Protein AF-A0A7C3Y5A2-F1 (afdb_monomer)

Radius of gyration: 21.82 Å; Cα contacts (8 Å, |Δi|>4): 91; chains: 1; bounding box: 48×46×65 Å

Secondary structure (DSSP, 8-state):
-PPPP-SSSSSTTHHHHTTTTS----------GGGTT--HHHHHHHHHHHHHHHHHHHHHHHHHHHHHHHHHHS-HHHHHSHHHHHHHHHHHHHHHHHHHHHHHHHHHHHHTS-HHHHHHS-TT--TT----TTTTTT------------PPPPP-

Foldseek 3Di:
DDDDDDPDPPVVVVVVVVVVVADDDQPQPQPDPVVLPDDPVLVVVLVVLLVVLVVVLVVLLVLLVVLVVVLVPDDPVCCVDPNVVVSVVSNVVSLVVLQVSLVVSQVVSCVSHDPVSVVVRDPSHSNNSDSHNCSNVDPPPPPDDDDDDPDDDDDD

Mean predicted aligned error: 14.14 Å

pLDDT: mean 70.87, std 24.46, range [29.53, 97.5]

Sequence (156 aa):
MRPPWNWVRFWVGVGILLGWLGLGISQGGEVREGELDLSPQQTQALRELRQEFQREQQQIRQKILEARLQLRTLSREEYAGEKGEALRREIRTLMLQARERALFYRRQALQLLTPEQLEKIGPESSMGFHCGGLYFRGGWDRSGSGKTRMGPPSPR

Structure (mmCIF, N/CA/C/O backbone):
data_AF-A0A7C3Y5A2-F1
#
_entry.id   AF-A0A7C3Y5A2-F1
#
loop_
_atom_site.group_PDB
_atom_site.id
_atom_site.type_symbol
_atom_site.label_atom_id
_atom_site.label_alt_id
_atom_site.label_comp_id
_atom_site.label_asym_id
_atom_site.label_entity_id
_atom_site.label_seq_id
_atom_site.pdbx_PDB_ins_code
_atom_site.Cartn_x
_atom_site.Cartn_y
_atom_site.Cartn_z
_atom_site.occupancy
_atom_site.B_iso_or_equiv
_atom_site.auth_seq_id
_atom_site.auth_comp_id
_atom_site.auth_asym_id
_atom_site.auth_atom_id
_atom_site.pdbx_PDB_model_num
ATOM 1 N N . MET A 1 1 ? 25.957 -34.595 -38.162 1.00 40.44 1 MET A N 1
ATOM 2 C CA . MET A 1 1 ? 26.168 -33.275 -37.526 1.00 40.44 1 MET A CA 1
ATOM 3 C C . MET A 1 1 ? 24.972 -32.989 -36.631 1.00 40.44 1 MET A C 1
ATOM 5 O O . MET A 1 1 ? 23.853 -33.020 -37.119 1.00 40.44 1 MET A O 1
ATOM 9 N N . ARG A 1 2 ? 25.189 -32.881 -35.315 1.00 34.09 2 ARG A N 1
ATOM 10 C CA . ARG A 1 2 ? 24.136 -32.753 -34.292 1.00 34.09 2 ARG A CA 1
ATOM 11 C C . ARG A 1 2 ? 23.979 -31.274 -33.894 1.00 34.09 2 ARG A C 1
ATOM 13 O O . ARG A 1 2 ? 25.009 -30.622 -33.737 1.00 34.09 2 ARG A O 1
ATOM 20 N N . PRO A 1 3 ? 22.756 -30.747 -33.713 1.00 40.72 3 PRO A N 1
ATOM 21 C CA . PRO A 1 3 ? 22.547 -29.375 -33.252 1.00 40.72 3 PRO A CA 1
ATOM 22 C C . PRO A 1 3 ? 22.809 -29.245 -31.736 1.00 40.72 3 PRO A C 1
ATOM 24 O O . PRO A 1 3 ? 22.521 -30.188 -30.988 1.00 40.72 3 PRO A O 1
ATOM 27 N N . PRO A 1 4 ? 23.341 -28.104 -31.255 1.00 44.25 4 PRO A N 1
ATOM 28 C CA . PRO A 1 4 ? 23.603 -27.896 -29.840 1.00 44.25 4 PRO A CA 1
ATOM 29 C C . PRO A 1 4 ? 22.328 -27.481 -29.097 1.00 44.25 4 PRO A C 1
ATOM 31 O O . PRO A 1 4 ? 21.631 -26.529 -29.441 1.00 44.25 4 PRO A O 1
ATOM 34 N N . TRP A 1 5 ? 22.051 -28.231 -28.039 1.00 44.62 5 TRP A N 1
ATOM 35 C CA . TRP A 1 5 ? 21.059 -27.956 -27.012 1.00 44.62 5 TRP A CA 1
ATOM 36 C C . TRP A 1 5 ? 21.481 -26.761 -26.144 1.00 44.62 5 TRP A C 1
ATOM 38 O O . TRP A 1 5 ? 22.622 -26.738 -25.694 1.00 44.62 5 TRP A O 1
ATOM 48 N N . ASN A 1 6 ? 20.561 -25.827 -25.852 1.00 34.56 6 ASN A N 1
ATOM 49 C CA . ASN A 1 6 ? 20.395 -25.175 -24.533 1.00 34.56 6 ASN A CA 1
ATOM 50 C C . ASN A 1 6 ? 19.261 -24.126 -24.539 1.00 34.56 6 ASN A C 1
ATOM 52 O O . ASN A 1 6 ? 19.490 -22.929 -24.410 1.00 34.56 6 ASN A O 1
ATOM 56 N N . TRP A 1 7 ? 18.009 -24.582 -24.629 1.00 38.06 7 TRP A N 1
ATOM 57 C CA . TRP A 1 7 ? 16.818 -23.730 -24.454 1.00 38.06 7 TRP A CA 1
ATOM 58 C C . TRP A 1 7 ? 16.217 -23.777 -23.034 1.00 38.06 7 TRP A C 1
ATOM 60 O O . TRP A 1 7 ? 15.253 -23.078 -22.746 1.00 38.06 7 TRP A O 1
ATOM 70 N N . VAL A 1 8 ? 16.804 -24.544 -22.106 1.00 39.66 8 VAL A N 1
ATOM 71 C CA . VAL A 1 8 ? 16.208 -24.802 -20.775 1.00 39.66 8 VAL A CA 1
ATOM 72 C C . VAL A 1 8 ? 16.877 -24.020 -19.629 1.00 39.66 8 VAL A C 1
ATOM 74 O O . VAL A 1 8 ? 16.340 -23.959 -18.529 1.00 39.66 8 VAL A O 1
ATOM 77 N N . ARG A 1 9 ? 18.003 -23.325 -19.854 1.00 41.34 9 ARG A N 1
ATOM 78 C CA . ARG A 1 9 ? 18.702 -22.583 -18.776 1.00 41.34 9 ARG A CA 1
ATOM 79 C C . ARG A 1 9 ? 18.476 -21.069 -18.757 1.00 41.34 9 ARG A C 1
ATOM 81 O O . ARG A 1 9 ? 18.887 -20.429 -17.797 1.00 41.34 9 ARG A O 1
ATOM 88 N N . PHE A 1 10 ? 17.772 -20.491 -19.734 1.00 33.94 10 PHE A N 1
ATOM 89 C CA . PHE A 1 10 ? 17.520 -19.039 -19.750 1.00 33.94 10 PHE A CA 1
ATOM 90 C C . PHE A 1 10 ? 16.267 -18.612 -18.956 1.00 33.94 10 PHE A C 1
ATOM 92 O O . PHE A 1 10 ? 16.136 -17.450 -18.584 1.00 33.94 10 PHE A O 1
ATOM 99 N N . TR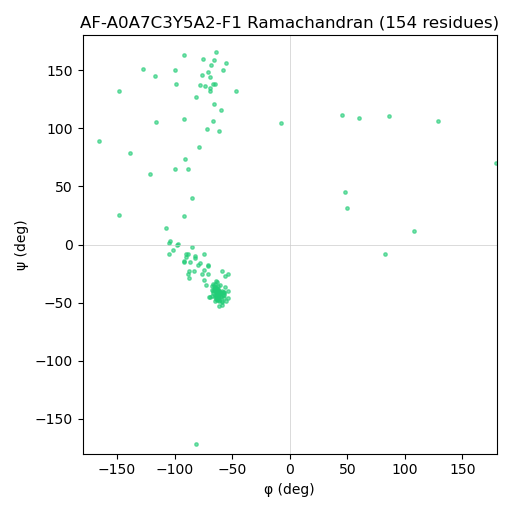P A 1 11 ? 15.380 -19.552 -18.602 1.00 37.66 11 TRP A N 1
ATOM 100 C CA . TRP A 1 11 ? 14.181 -19.273 -17.791 1.00 37.66 11 TRP A CA 1
ATOM 101 C C . TRP A 1 11 ? 14.382 -19.399 -16.273 1.00 37.66 11 TRP A C 1
ATOM 103 O O . TRP A 1 11 ? 13.549 -18.926 -15.503 1.00 37.66 11 TRP A O 1
ATOM 113 N N . VAL A 1 12 ? 15.509 -19.951 -15.816 1.00 34.38 12 VAL A N 1
ATOM 114 C CA . VAL A 1 12 ? 15.798 -20.091 -14.375 1.00 34.38 12 VAL A CA 1
ATOM 115 C C . VAL A 1 12 ? 16.297 -18.769 -13.756 1.00 34.38 12 VAL A C 1
ATOM 117 O O . VAL A 1 12 ? 16.177 -18.571 -12.552 1.00 34.38 12 VAL A O 1
ATOM 120 N N . GLY A 1 13 ? 16.754 -17.805 -14.567 1.00 30.03 13 GLY A N 1
ATOM 121 C CA . GLY A 1 13 ? 17.161 -16.468 -14.099 1.00 30.03 13 GLY A CA 1
ATOM 122 C C . GLY A 1 13 ? 16.032 -15.429 -14.013 1.00 30.03 13 GLY A C 1
ATOM 123 O O . GLY A 1 13 ? 16.127 -14.479 -13.241 1.00 30.03 13 GLY A O 1
ATOM 124 N N . VAL A 1 14 ? 14.935 -15.609 -14.759 1.00 35.34 14 VAL A N 1
ATOM 125 C CA . VAL A 1 14 ? 13.800 -14.658 -14.789 1.00 35.34 14 VAL A CA 1
ATOM 126 C C . VAL A 1 14 ? 12.764 -14.971 -13.699 1.00 35.34 14 VAL A C 1
ATOM 128 O O . VAL A 1 14 ? 12.091 -14.070 -13.202 1.00 35.34 14 VAL A O 1
ATOM 131 N N . GLY A 1 15 ? 12.688 -16.226 -13.244 1.00 29.53 15 GLY A N 1
ATOM 132 C CA . GLY A 1 15 ? 11.814 -16.626 -12.135 1.00 29.53 15 GLY A CA 1
ATOM 133 C C . GLY A 1 15 ? 12.258 -16.114 -10.757 1.00 29.53 15 GLY A C 1
ATOM 134 O O . GLY A 1 15 ? 11.420 -15.910 -9.883 1.00 29.53 15 GLY A O 1
ATOM 135 N N . ILE A 1 16 ? 13.554 -15.845 -10.559 1.00 36.41 16 ILE A N 1
ATOM 136 C CA . ILE A 1 16 ? 14.110 -15.460 -9.247 1.00 36.41 16 ILE A CA 1
ATOM 137 C C . ILE A 1 16 ? 14.032 -13.940 -9.011 1.00 36.41 16 ILE A C 1
ATOM 139 O O . ILE A 1 16 ? 13.799 -13.506 -7.885 1.00 36.41 16 ILE A O 1
ATOM 143 N N . LEU A 1 17 ? 14.067 -13.116 -10.065 1.00 30.84 17 LEU A N 1
ATOM 144 C CA . LEU A 1 17 ? 13.848 -11.663 -9.952 1.00 30.84 17 LEU A CA 1
ATOM 145 C C . LEU A 1 17 ? 12.362 -11.278 -9.801 1.00 30.84 17 LEU A C 1
ATOM 147 O O . LEU A 1 17 ? 12.048 -10.181 -9.345 1.00 30.84 17 LEU A O 1
ATOM 151 N N . LEU A 1 18 ? 11.444 -12.201 -10.107 1.00 37.44 18 LEU A N 1
ATOM 152 C CA . LEU A 1 18 ? 10.007 -12.072 -9.827 1.00 37.44 18 LEU A CA 1
ATOM 153 C C . LEU A 1 18 ? 9.596 -12.660 -8.463 1.00 37.44 18 LEU A C 1
ATOM 155 O O . LEU A 1 18 ? 8.511 -12.348 -7.974 1.00 37.44 18 LEU A O 1
ATOM 159 N N . GLY A 1 19 ? 10.458 -13.459 -7.824 1.00 30.42 19 GLY A N 1
ATOM 160 C CA . GLY A 1 19 ? 10.251 -13.986 -6.469 1.00 30.42 19 GLY A CA 1
ATOM 161 C C . GLY A 1 19 ? 10.652 -13.016 -5.349 1.00 30.42 19 GLY A C 1
ATOM 162 O O . GLY A 1 19 ? 10.114 -13.088 -4.247 1.00 30.42 19 GLY A O 1
ATOM 163 N N .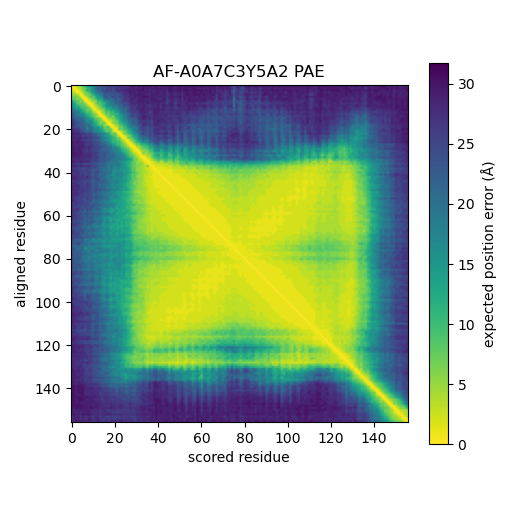 TRP A 1 20 ? 11.538 -12.056 -5.632 1.00 36.12 20 TRP A N 1
ATOM 164 C CA . TRP A 1 20 ? 12.094 -11.127 -4.633 1.00 36.12 20 TRP A CA 1
ATOM 165 C C . TRP A 1 20 ? 11.243 -9.876 -4.336 1.00 36.12 20 TRP A C 1
ATOM 167 O O . TRP A 1 20 ? 11.574 -9.094 -3.452 1.00 36.12 20 TRP A O 1
ATOM 177 N N . LEU A 1 21 ? 10.105 -9.700 -5.015 1.00 38.75 21 LEU A N 1
ATOM 178 C CA . LEU A 1 21 ? 9.106 -8.656 -4.717 1.00 38.75 21 LEU A CA 1
ATOM 179 C C . LEU A 1 21 ? 7.826 -9.229 -4.066 1.00 38.75 21 LEU A C 1
ATOM 181 O O . LEU A 1 21 ? 6.801 -8.549 -4.025 1.00 38.75 21 LEU A O 1
ATOM 185 N N . GLY A 1 22 ? 7.865 -10.480 -3.579 1.00 37.03 22 GLY A N 1
ATOM 186 C CA . GLY A 1 22 ? 6.666 -11.250 -3.217 1.00 37.03 22 GLY A CA 1
ATOM 187 C C . GLY A 1 22 ? 6.793 -12.256 -2.065 1.00 37.03 22 GLY A C 1
ATOM 188 O O . GLY A 1 22 ? 5.999 -13.191 -2.019 1.00 37.03 22 GLY A O 1
ATOM 189 N N . LEU A 1 23 ? 7.730 -12.075 -1.132 1.00 34.81 23 LEU A N 1
ATOM 190 C CA . LEU A 1 23 ? 7.831 -12.844 0.122 1.00 34.81 23 LEU A CA 1
ATOM 191 C C . LEU A 1 23 ? 7.625 -11.851 1.275 1.00 34.81 23 LEU A C 1
ATOM 193 O O . LEU A 1 23 ? 8.383 -10.899 1.402 1.00 34.81 23 LEU A O 1
ATOM 197 N N . GLY A 1 24 ? 6.468 -11.852 1.941 1.00 31.64 24 GLY A N 1
ATOM 198 C CA . GLY A 1 24 ? 6.213 -12.700 3.113 1.00 31.64 24 GLY A CA 1
ATOM 199 C C . GLY A 1 24 ? 6.723 -11.925 4.334 1.00 31.64 24 GLY A C 1
ATOM 200 O O . GLY A 1 24 ? 7.908 -11.670 4.431 1.00 31.64 24 GLY A O 1
ATOM 201 N N . ILE A 1 25 ? 5.907 -11.416 5.250 1.00 31.41 25 ILE A N 1
ATOM 202 C CA . ILE A 1 25 ? 4.855 -12.093 6.004 1.00 31.41 25 ILE A CA 1
ATOM 203 C C . ILE A 1 25 ? 3.747 -11.067 6.284 1.00 31.41 25 ILE A C 1
ATOM 205 O O . ILE A 1 25 ? 4.000 -9.966 6.759 1.00 31.41 25 ILE A O 1
ATOM 209 N N . SER A 1 26 ? 2.500 -11.431 6.021 1.00 37.06 26 SER A N 1
ATOM 210 C CA . SER A 1 26 ? 1.407 -10.961 6.867 1.00 37.06 26 SER A CA 1
ATOM 211 C C . SER A 1 26 ? 0.494 -12.159 7.057 1.00 37.06 26 SER A C 1
ATOM 213 O O . SER A 1 26 ? -0.503 -12.325 6.365 1.00 37.06 26 SER A O 1
ATOM 215 N N . GLN A 1 27 ? 0.918 -13.049 7.955 1.00 33.62 27 GLN A N 1
ATOM 216 C CA . GLN A 1 27 ? -0.008 -13.877 8.723 1.00 33.62 27 GLN A CA 1
ATOM 217 C C . GLN A 1 27 ? -0.478 -13.087 9.956 1.00 33.62 27 GLN A C 1
ATOM 219 O O . GLN A 1 27 ? -0.602 -13.625 11.047 1.00 33.62 27 GLN A O 1
ATOM 224 N N . GLY A 1 28 ? -0.737 -11.786 9.790 1.00 36.88 28 GLY A N 1
ATOM 225 C CA . GLY A 1 28 ? -1.503 -11.055 10.783 1.00 36.88 28 GLY A CA 1
ATOM 226 C C . GLY A 1 28 ? -2.934 -11.536 10.644 1.00 36.88 28 GLY A C 1
ATOM 227 O O . GLY A 1 28 ? -3.614 -11.130 9.702 1.00 36.88 28 GLY A O 1
ATOM 228 N N . GLY A 1 29 ? -3.353 -12.455 11.515 1.00 40.75 29 GLY A N 1
ATOM 229 C CA . GLY A 1 29 ? -4.742 -12.888 11.586 1.00 40.75 29 GLY A CA 1
ATOM 230 C C . GLY A 1 29 ? -5.655 -11.664 11.579 1.00 40.75 29 GLY A C 1
ATOM 231 O O . GLY A 1 29 ? -5.401 -10.671 12.264 1.00 40.75 29 GLY A O 1
ATOM 232 N N . GLU A 1 30 ? -6.684 -11.701 10.741 1.00 49.50 30 GLU A N 1
ATOM 233 C CA . GLU A 1 30 ? -7.733 -10.696 10.785 1.00 49.50 30 GLU A CA 1
ATOM 234 C C . GLU A 1 30 ? -8.457 -10.888 12.117 1.00 49.50 30 GLU A C 1
ATOM 236 O O . GLU A 1 30 ? -9.164 -11.879 12.289 1.00 49.50 30 GLU A O 1
ATOM 241 N N . VAL A 1 31 ? -8.231 -9.985 13.077 1.00 52.72 31 VAL A N 1
ATOM 242 C CA . VAL A 1 31 ? -9.018 -9.981 14.313 1.00 52.72 31 VAL A CA 1
ATOM 243 C C . VAL A 1 31 ? -10.466 -9.786 13.897 1.00 52.72 31 VAL A C 1
ATOM 245 O O . VAL A 1 31 ? -10.816 -8.777 13.274 1.00 52.72 31 VAL A O 1
ATOM 248 N N . ARG A 1 32 ? -11.291 -10.799 14.161 1.00 58.69 32 ARG A N 1
ATOM 249 C CA . ARG A 1 32 ? -12.707 -10.752 13.822 1.00 58.69 32 ARG A CA 1
ATOM 250 C C . ARG A 1 32 ? -13.357 -9.730 14.739 1.00 58.69 32 ARG A C 1
ATOM 252 O O . ARG A 1 32 ? -13.157 -9.767 15.944 1.00 58.69 32 ARG A O 1
ATOM 259 N N . GLU A 1 33 ? -14.161 -8.831 14.177 1.00 57.25 33 GLU A N 1
ATOM 260 C CA . GLU A 1 33 ? -14.823 -7.757 14.938 1.00 57.25 33 GLU A CA 1
ATOM 261 C C . GLU A 1 33 ? -15.627 -8.267 16.145 1.00 57.25 33 GLU A C 1
ATOM 263 O O . GLU A 1 33 ? -15.780 -7.545 17.124 1.00 57.25 33 GLU A O 1
ATOM 268 N N . GLY A 1 34 ? -16.089 -9.523 16.103 1.00 60.38 34 GLY A N 1
ATOM 269 C CA . GLY A 1 34 ? -16.797 -10.178 17.204 1.00 60.38 34 GLY A CA 1
ATOM 270 C C . GLY A 1 34 ? -15.931 -10.612 18.395 1.00 60.38 34 GLY A C 1
ATOM 271 O O . GLY A 1 34 ? -16.494 -11.034 19.393 1.00 60.38 34 GLY A O 1
ATOM 272 N N . GLU A 1 35 ? -14.600 -10.531 18.321 1.00 70.12 35 GLU A N 1
ATOM 273 C CA . GLU A 1 35 ? -13.691 -10.942 19.411 1.00 70.12 35 GLU A CA 1
ATOM 274 C C . GLU A 1 35 ? -13.332 -9.784 20.366 1.00 70.12 35 GLU A C 1
ATOM 276 O O . GLU A 1 35 ? -12.829 -10.011 21.468 1.00 70.12 35 GLU A O 1
ATOM 281 N N . LEU A 1 36 ? -13.594 -8.535 19.962 1.00 79.00 36 LEU A N 1
ATOM 282 C CA . LEU A 1 36 ? -13.156 -7.328 20.676 1.00 79.00 36 LEU A CA 1
ATOM 283 C C . LEU A 1 36 ? -14.262 -6.627 21.477 1.00 79.00 36 LEU A C 1
ATOM 285 O O . LEU A 1 36 ? -13.992 -5.580 22.059 1.00 79.00 36 LEU A O 1
ATOM 289 N N . ASP A 1 37 ? -15.481 -7.174 21.524 1.00 86.06 37 ASP A N 1
ATOM 290 C CA . ASP A 1 37 ? -16.627 -6.561 22.220 1.00 86.06 37 ASP A CA 1
ATOM 291 C C . ASP A 1 37 ? -16.792 -5.067 21.860 1.00 86.06 37 ASP A C 1
ATOM 293 O O . ASP A 1 37 ? -16.918 -4.198 22.722 1.00 86.06 37 ASP A O 1
ATOM 297 N N . LEU A 1 38 ? -16.699 -4.747 20.563 1.00 86.50 38 LEU A N 1
ATOM 298 C CA . LEU A 1 38 ? -16.720 -3.367 20.080 1.00 86.50 38 LEU A CA 1
ATOM 299 C C . LEU A 1 38 ? -18.073 -2.708 20.352 1.00 86.50 38 LEU A C 1
ATOM 301 O O . LEU A 1 38 ? -19.131 -3.282 20.080 1.00 86.50 38 LEU A O 1
ATOM 305 N N . SER A 1 39 ? -18.050 -1.450 20.792 1.00 90.06 39 SER A N 1
ATOM 306 C CA . SER A 1 39 ? -19.275 -0.656 20.860 1.00 90.06 39 SER A CA 1
ATOM 307 C C . SER A 1 39 ? -19.831 -0.386 19.449 1.00 90.06 39 SER A C 1
ATOM 309 O O . SER A 1 39 ? -19.082 -0.404 18.460 1.00 90.06 39 SER A O 1
ATOM 311 N N . PRO A 1 40 ? -21.133 -0.072 19.309 1.00 90.88 40 PRO A N 1
ATOM 312 C CA . PRO A 1 40 ? -21.706 0.308 18.017 1.00 90.88 40 PRO A CA 1
ATOM 313 C C . PRO A 1 40 ? -20.985 1.503 17.375 1.00 90.88 40 PRO A C 1
ATOM 315 O O . PRO A 1 40 ? -20.780 1.530 16.163 1.00 90.88 40 PRO A O 1
ATOM 318 N N . GLN A 1 41 ? -20.542 2.461 18.196 1.00 91.00 41 GLN A N 1
ATOM 319 C CA . GLN A 1 41 ? -19.802 3.641 17.743 1.00 91.00 41 GLN A CA 1
ATOM 320 C C . GLN A 1 41 ? -18.396 3.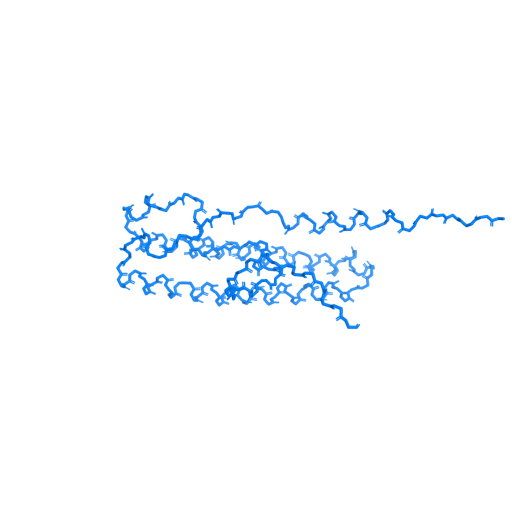272 17.244 1.00 91.00 41 GLN A C 1
ATOM 322 O O . GLN A 1 41 ? -18.007 3.698 16.158 1.00 91.00 41 GLN A O 1
ATOM 327 N N . GLN A 1 42 ? -17.662 2.426 17.979 1.00 88.88 42 GLN A N 1
ATOM 328 C CA . GLN A 1 42 ? -16.343 1.929 17.560 1.00 88.88 42 GLN A CA 1
ATOM 329 C C . GLN A 1 42 ? -16.433 1.133 16.254 1.00 88.88 42 GLN A C 1
ATOM 331 O O . GLN A 1 42 ? -15.610 1.301 15.356 1.00 88.88 42 GLN A O 1
ATOM 336 N N . THR A 1 43 ? -17.465 0.296 16.131 1.00 89.31 43 THR A N 1
ATOM 337 C CA . THR A 1 43 ? -17.717 -0.527 14.941 1.00 89.31 43 THR A CA 1
ATOM 338 C C . THR A 1 43 ? -17.949 0.344 13.710 1.00 89.31 43 THR A C 1
ATOM 340 O O . THR A 1 43 ? -17.358 0.105 12.656 1.00 89.31 43 THR A O 1
ATOM 343 N N . GLN A 1 44 ? -18.780 1.381 13.841 1.00 91.00 44 GLN A N 1
ATOM 344 C CA . GLN A 1 44 ? -19.048 2.312 12.751 1.00 91.00 44 GLN A CA 1
ATOM 345 C C . GLN A 1 44 ? -17.781 3.079 12.340 1.00 91.00 44 GLN A C 1
ATOM 347 O O . GLN A 1 44 ? -17.452 3.109 11.154 1.00 91.00 44 GLN A O 1
ATOM 352 N N . ALA A 1 45 ? -17.020 3.603 13.303 1.00 92.06 45 ALA A N 1
ATOM 353 C CA . ALA A 1 45 ? -15.777 4.326 13.029 1.00 92.06 45 ALA A CA 1
ATOM 354 C C . ALA A 1 45 ? -14.714 3.437 12.351 1.00 92.06 45 ALA A C 1
ATOM 356 O O . ALA A 1 45 ? -14.073 3.842 11.379 1.00 92.06 45 ALA A O 1
ATOM 357 N N . LEU A 1 46 ? -14.562 2.184 12.795 1.00 89.81 46 LEU A N 1
ATOM 358 C CA . LEU A 1 46 ? -13.662 1.219 12.154 1.00 89.81 46 LEU A CA 1
ATOM 359 C C . LEU A 1 46 ? -14.106 0.870 10.732 1.00 89.81 46 LEU A C 1
ATOM 361 O O . LEU A 1 46 ? -13.267 0.735 9.837 1.00 89.81 46 LEU A O 1
ATOM 365 N N . ARG A 1 47 ? -15.415 0.735 10.498 1.00 89.44 47 ARG A N 1
ATOM 366 C CA . ARG A 1 47 ? -15.964 0.485 9.161 1.00 89.44 47 ARG A CA 1
ATOM 367 C C . ARG A 1 47 ? -15.653 1.639 8.212 1.00 89.44 47 ARG A C 1
ATOM 369 O O . ARG A 1 47 ? -15.221 1.383 7.089 1.00 89.44 47 ARG A O 1
ATOM 376 N N . GLU A 1 48 ? -15.841 2.876 8.654 1.00 92.38 48 GLU A N 1
ATOM 377 C CA . GLU A 1 48 ? -15.537 4.076 7.867 1.00 92.38 48 GLU A CA 1
ATOM 378 C C . GLU A 1 48 ? -14.044 4.162 7.529 1.00 92.38 48 GLU A C 1
ATOM 380 O O . GLU A 1 48 ? -13.697 4.287 6.351 1.00 92.38 48 GLU A O 1
ATOM 385 N N . LEU A 1 49 ? -13.160 3.948 8.514 1.00 92.12 49 LEU A N 1
ATOM 386 C CA . LEU A 1 49 ? -11.709 3.888 8.288 1.00 92.12 49 LEU A CA 1
ATOM 387 C C . LEU A 1 49 ? -11.324 2.813 7.267 1.00 92.12 49 LEU A C 1
ATOM 389 O O . LEU A 1 49 ? -10.476 3.045 6.405 1.00 92.12 49 LEU A O 1
ATOM 393 N N . ARG A 1 50 ? -11.941 1.626 7.328 1.00 88.31 50 ARG A N 1
ATOM 394 C CA . ARG A 1 50 ? -11.668 0.561 6.350 1.00 88.31 50 ARG A CA 1
ATOM 395 C C . ARG A 1 50 ? -12.148 0.920 4.951 1.00 88.31 50 ARG A C 1
ATOM 397 O O . ARG A 1 50 ? -11.444 0.612 3.993 1.00 88.31 50 ARG A O 1
ATOM 404 N N . GLN A 1 51 ? -13.313 1.548 4.813 1.00 89.06 51 GLN A N 1
ATOM 405 C CA . GLN A 1 51 ? -13.806 1.990 3.507 1.00 89.06 51 GLN A CA 1
ATOM 406 C C . GLN A 1 51 ? -12.881 3.042 2.894 1.00 89.06 51 GLN A C 1
ATOM 408 O O . GLN A 1 51 ? -12.586 2.989 1.701 1.00 89.06 51 GLN A O 1
ATOM 413 N N . GLU A 1 52 ? -12.393 3.977 3.703 1.00 93.25 52 GLU A N 1
ATOM 414 C CA . GLU A 1 52 ? -11.451 4.994 3.253 1.00 93.25 52 GLU A CA 1
ATOM 415 C C . GLU A 1 52 ? -10.114 4.382 2.829 1.00 93.25 52 GLU A C 1
ATOM 417 O O . GLU A 1 52 ? -9.668 4.600 1.700 1.00 93.25 52 GLU A O 1
ATOM 422 N N . PHE A 1 53 ? -9.551 3.509 3.667 1.00 91.06 53 PHE A N 1
ATOM 423 C CA . PHE A 1 53 ? -8.358 2.737 3.335 1.00 91.06 53 PHE A CA 1
ATOM 424 C C . PHE A 1 53 ? -8.523 1.960 2.022 1.00 91.06 53 PHE A C 1
ATOM 426 O O . PHE A 1 53 ? -7.639 1.997 1.169 1.00 91.06 53 PHE A O 1
ATOM 433 N N . GLN A 1 54 ? -9.655 1.279 1.824 1.00 87.19 54 GLN A N 1
ATOM 434 C CA . GLN A 1 54 ? -9.929 0.529 0.596 1.00 87.19 54 GLN A CA 1
ATOM 435 C C . GLN A 1 54 ? -9.950 1.431 -0.642 1.00 87.19 54 GLN A C 1
ATOM 437 O O . GLN A 1 54 ? -9.365 1.058 -1.661 1.00 87.19 54 GLN A O 1
ATOM 442 N N . ARG A 1 55 ? -10.561 2.621 -0.556 1.00 90.75 55 ARG A N 1
ATOM 443 C CA . ARG A 1 55 ? -10.559 3.602 -1.653 1.00 90.75 55 ARG A CA 1
ATOM 444 C C . ARG A 1 55 ? -9.139 4.051 -2.000 1.00 90.75 55 ARG A C 1
ATOM 446 O O . ARG A 1 55 ? -8.768 4.009 -3.173 1.00 90.75 55 ARG A O 1
ATOM 453 N N . GLU A 1 56 ? -8.330 4.420 -1.005 1.00 91.19 56 GLU A N 1
ATOM 454 C CA . GLU A 1 56 ? -6.938 4.834 -1.238 1.00 91.19 56 GLU A CA 1
ATOM 455 C C . GLU A 1 56 ? -6.093 3.694 -1.829 1.00 91.19 56 GLU A C 1
ATOM 457 O O . GLU A 1 56 ? -5.367 3.879 -2.809 1.00 91.19 56 GLU A O 1
ATOM 462 N N . GLN A 1 57 ? -6.222 2.481 -1.285 1.00 87.88 57 GLN A N 1
ATOM 463 C CA . GLN A 1 57 ? -5.498 1.309 -1.784 1.00 87.88 57 GLN A CA 1
ATOM 464 C C . GLN A 1 57 ? -5.896 0.946 -3.213 1.00 87.88 57 GLN A C 1
ATOM 466 O O . GLN A 1 57 ? -5.043 0.535 -4.002 1.00 87.88 57 GLN A O 1
ATOM 471 N N . GLN A 1 58 ? -7.170 1.108 -3.576 1.00 88.56 58 GLN A N 1
ATOM 472 C CA . GLN A 1 58 ? -7.637 0.848 -4.933 1.00 88.56 58 GLN A CA 1
ATOM 473 C C . GLN A 1 58 ? -6.983 1.795 -5.944 1.00 88.56 58 GLN A C 1
ATOM 475 O O . GLN A 1 58 ? -6.534 1.331 -6.994 1.00 88.56 58 GLN A O 1
ATOM 480 N N . GLN A 1 59 ? -6.847 3.080 -5.610 1.00 91.94 59 GLN A N 1
ATOM 481 C CA . GLN A 1 59 ? -6.158 4.054 -6.463 1.00 91.94 59 GLN A CA 1
ATOM 482 C C . GLN A 1 59 ? -4.674 3.708 -6.638 1.00 91.94 59 GLN A C 1
ATOM 484 O O . GLN A 1 59 ? -4.158 3.711 -7.756 1.00 91.94 59 GLN A O 1
ATOM 489 N N . ILE A 1 60 ? -3.977 3.352 -5.554 1.00 90.81 60 ILE A N 1
ATOM 490 C CA . ILE A 1 60 ? -2.564 2.949 -5.635 1.00 90.81 60 ILE A CA 1
ATOM 491 C C . ILE A 1 60 ? -2.416 1.664 -6.464 1.00 90.81 60 ILE A C 1
ATOM 493 O O . ILE A 1 60 ? -1.520 1.554 -7.303 1.00 90.81 60 ILE A O 1
ATOM 497 N N . ARG A 1 61 ? -3.325 0.698 -6.286 1.00 87.56 61 ARG A N 1
ATOM 498 C CA . ARG A 1 61 ? -3.341 -0.552 -7.055 1.00 87.56 61 ARG A CA 1
ATOM 499 C C . ARG A 1 61 ? -3.541 -0.305 -8.548 1.00 87.56 61 ARG A C 1
ATOM 501 O O . ARG A 1 61 ? -2.869 -0.965 -9.335 1.00 87.56 61 ARG A O 1
ATOM 508 N N . GLN A 1 62 ? -4.420 0.619 -8.937 1.00 90.19 62 GLN A N 1
ATOM 509 C CA . GLN A 1 62 ? -4.613 0.998 -10.342 1.00 90.19 62 GLN A CA 1
ATOM 510 C C . GLN A 1 62 ? -3.313 1.526 -10.955 1.00 90.19 62 GLN A C 1
ATOM 512 O O . GLN A 1 62 ? -2.859 0.974 -11.953 1.00 90.19 62 GLN A O 1
ATOM 517 N N . LYS A 1 63 ? -2.633 2.464 -10.286 1.00 92.56 63 LYS A N 1
ATOM 518 C CA . LYS A 1 63 ? -1.340 3.002 -10.751 1.00 92.56 63 LYS A CA 1
ATOM 519 C C . LYS A 1 63 ? -0.264 1.922 -10.887 1.00 92.56 63 LYS A C 1
ATOM 521 O O . LYS A 1 63 ? 0.460 1.867 -11.876 1.00 92.56 63 LYS A O 1
ATOM 526 N N . ILE A 1 64 ? -0.187 0.996 -9.924 1.00 90.19 64 ILE A N 1
ATOM 527 C CA . ILE A 1 64 ? 0.741 -0.144 -10.006 1.00 90.19 64 ILE A CA 1
ATOM 528 C C . ILE A 1 64 ? 0.411 -1.032 -11.213 1.00 90.19 64 ILE A C 1
ATOM 530 O O . ILE A 1 64 ? 1.324 -1.521 -11.881 1.00 90.19 64 ILE A O 1
ATOM 534 N N . LEU A 1 65 ? -0.873 -1.291 -11.478 1.00 89.75 65 LEU A N 1
ATOM 535 C CA . LEU A 1 65 ? -1.298 -2.093 -12.625 1.00 89.75 65 LEU A CA 1
ATOM 536 C C . LEU A 1 65 ? -0.954 -1.401 -13.945 1.00 89.75 65 LEU A C 1
ATOM 538 O O . LEU A 1 65 ? -0.409 -2.060 -14.826 1.00 89.75 65 LEU A O 1
ATOM 542 N N . GLU A 1 66 ? -1.194 -0.099 -14.055 1.00 93.19 66 GLU A N 1
ATOM 543 C CA . GLU A 1 66 ? -0.832 0.709 -15.222 1.00 93.19 66 GLU A CA 1
ATOM 544 C C . GLU A 1 66 ? 0.677 0.658 -15.492 1.00 93.19 66 GLU A C 1
ATOM 546 O O . GLU A 1 66 ? 1.088 0.258 -16.583 1.00 93.19 66 GLU A O 1
ATOM 551 N N . ALA A 1 67 ? 1.516 0.927 -14.487 1.00 92.94 67 ALA A N 1
ATOM 552 C CA . ALA A 1 67 ? 2.972 0.862 -14.634 1.00 92.94 67 ALA A CA 1
ATOM 553 C C . ALA A 1 67 ? 3.468 -0.555 -14.994 1.00 92.94 67 ALA A C 1
ATOM 555 O O . ALA A 1 67 ? 4.392 -0.729 -15.793 1.00 92.94 67 ALA A O 1
ATOM 556 N N . ARG A 1 68 ? 2.831 -1.605 -14.455 1.00 90.50 68 ARG A N 1
ATOM 557 C CA . ARG A 1 68 ? 3.132 -3.002 -14.823 1.00 90.50 68 ARG A CA 1
ATOM 558 C C . ARG A 1 68 ? 2.727 -3.330 -16.256 1.00 90.50 68 ARG A C 1
ATOM 560 O O . ARG A 1 68 ? 3.442 -4.088 -16.908 1.00 90.50 68 ARG A O 1
ATOM 567 N N . LEU A 1 69 ? 1.593 -2.818 -16.730 1.00 93.62 69 LEU A N 1
ATOM 568 C CA . LEU A 1 69 ? 1.165 -2.989 -18.118 1.00 93.62 69 LEU A CA 1
ATOM 569 C C . LEU A 1 69 ? 2.152 -2.304 -19.061 1.00 93.62 69 LEU A C 1
ATOM 571 O O . LEU A 1 69 ? 2.600 -2.940 -20.008 1.00 93.62 69 LEU A O 1
ATOM 575 N N . GLN A 1 70 ? 2.576 -1.080 -18.740 1.00 93.19 70 GLN A N 1
ATOM 576 C CA . GLN A 1 70 ? 3.599 -0.373 -19.509 1.00 93.19 70 GLN A CA 1
ATOM 577 C C . GLN A 1 70 ? 4.932 -1.132 -19.532 1.00 93.19 70 GLN A C 1
ATOM 579 O O . GLN A 1 70 ? 5.539 -1.260 -20.586 1.00 93.19 70 GLN A O 1
ATOM 584 N N . LEU A 1 71 ? 5.369 -1.721 -18.412 1.00 92.25 71 LEU A N 1
ATOM 585 C CA . LEU A 1 71 ? 6.574 -2.563 -18.401 1.00 92.25 71 LEU A CA 1
ATOM 586 C C . LEU A 1 71 ? 6.471 -3.782 -19.324 1.00 92.25 71 LEU A C 1
ATOM 588 O O . LEU A 1 71 ? 7.482 -4.202 -19.881 1.00 92.25 71 LEU A O 1
ATOM 592 N N . ARG A 1 72 ? 5.277 -4.371 -19.462 1.00 90.94 72 ARG A N 1
ATOM 593 C CA . ARG A 1 72 ? 5.046 -5.553 -20.309 1.00 90.94 72 ARG A CA 1
ATOM 594 C C . ARG A 1 72 ? 5.036 -5.229 -21.798 1.00 90.94 72 ARG A C 1
ATOM 596 O O . ARG A 1 72 ? 5.231 -6.144 -22.590 1.00 90.94 72 ARG A O 1
ATOM 603 N N . THR A 1 73 ? 4.787 -3.977 -22.171 1.00 94.81 73 THR A N 1
ATOM 604 C CA . THR A 1 73 ? 4.782 -3.543 -23.573 1.00 94.81 73 THR A CA 1
ATOM 605 C C . THR A 1 73 ? 6.151 -3.067 -24.058 1.00 94.81 73 THR A C 1
ATOM 607 O O . THR A 1 73 ? 6.309 -2.847 -25.254 1.00 94.81 73 THR A O 1
ATOM 610 N N . LEU A 1 74 ? 7.140 -2.928 -23.165 1.00 94.12 74 LEU A N 1
ATOM 611 C CA . LEU A 1 74 ? 8.496 -2.525 -23.536 1.00 94.12 74 LEU A CA 1
ATOM 612 C C . LEU A 1 74 ? 9.225 -3.610 -24.330 1.00 94.12 74 LEU A C 1
ATOM 614 O O . LEU A 1 74 ? 9.130 -4.803 -24.022 1.00 94.12 74 LEU A O 1
ATOM 618 N N . SER A 1 75 ? 10.046 -3.181 -25.288 1.00 96.69 75 SER A N 1
ATOM 619 C CA . SER A 1 75 ? 11.061 -4.048 -25.885 1.00 96.69 75 SER A CA 1
ATOM 620 C C . SER A 1 75 ? 12.105 -4.478 -24.843 1.00 96.69 75 SER A C 1
ATOM 622 O O . SER A 1 75 ? 12.220 -3.906 -23.756 1.00 96.69 75 SER A O 1
ATOM 624 N N . ARG A 1 76 ? 12.920 -5.489 -25.170 1.00 94.50 76 ARG A N 1
ATOM 625 C CA . ARG A 1 76 ? 13.984 -5.963 -24.269 1.0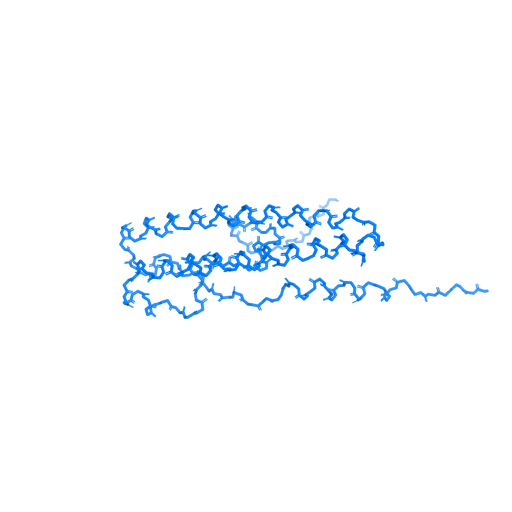0 94.50 76 ARG A CA 1
ATOM 626 C C . ARG A 1 76 ? 14.989 -4.859 -23.921 1.00 94.50 76 ARG A C 1
ATOM 628 O O . ARG A 1 76 ? 15.431 -4.778 -22.777 1.00 94.50 76 ARG A O 1
ATOM 635 N N . GLU A 1 77 ? 15.338 -4.032 -24.900 1.00 95.75 77 GLU A N 1
ATOM 636 C CA . GLU A 1 77 ? 16.273 -2.915 -24.746 1.00 95.75 77 GLU A CA 1
ATOM 637 C C . GLU A 1 77 ? 15.652 -1.799 -23.904 1.00 95.75 77 GLU A C 1
ATOM 639 O O . GLU A 1 77 ? 16.265 -1.348 -22.940 1.00 95.75 77 GLU A O 1
ATOM 644 N N . GLU A 1 78 ? 14.396 -1.429 -24.174 1.00 95.44 78 GLU A N 1
ATOM 645 C CA . GLU A 1 78 ? 13.668 -0.432 -23.377 1.00 95.44 78 GLU A CA 1
ATOM 646 C C . GLU A 1 78 ? 13.468 -0.880 -21.924 1.00 95.44 78 GLU A C 1
ATOM 648 O O . GLU A 1 78 ? 13.560 -0.069 -21.000 1.00 95.44 78 GLU A O 1
ATOM 653 N N . TYR A 1 79 ? 13.207 -2.172 -21.707 1.00 92.38 79 TYR A N 1
ATOM 654 C CA . TYR A 1 79 ? 13.074 -2.747 -20.372 1.00 92.38 79 TYR A CA 1
ATOM 655 C C . TYR A 1 79 ? 14.389 -2.659 -19.584 1.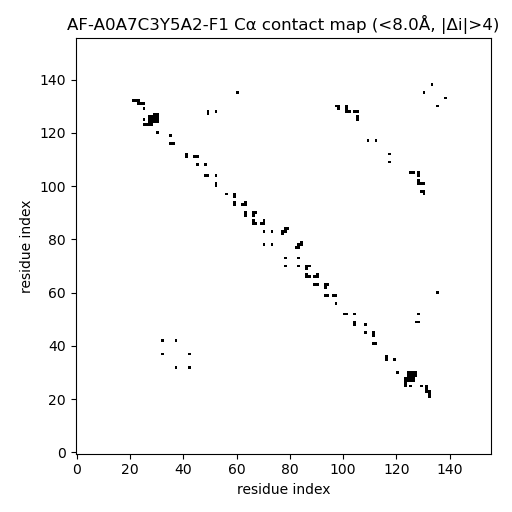00 92.38 79 TYR A C 1
ATOM 657 O O . TYR A 1 79 ? 14.369 -2.392 -18.377 1.00 92.38 79 TYR A O 1
ATOM 665 N N . ALA A 1 80 ? 15.526 -2.902 -20.238 1.00 93.81 80 ALA A N 1
ATOM 666 C CA . ALA A 1 80 ? 16.848 -2.778 -19.626 1.00 93.81 80 ALA A CA 1
ATOM 667 C C . ALA A 1 80 ? 17.296 -1.314 -19.469 1.00 93.81 80 ALA A C 1
ATOM 669 O O . ALA A 1 80 ? 18.090 -1.023 -18.579 1.00 93.81 80 ALA A O 1
ATOM 670 N N . GLY A 1 81 ? 16.775 -0.414 -20.304 1.00 95.31 81 GLY A N 1
ATOM 671 C CA . GLY A 1 81 ? 17.107 1.004 -20.308 1.00 95.31 81 GLY A CA 1
ATOM 672 C C . GLY A 1 81 ? 16.367 1.844 -19.264 1.00 95.31 81 GLY A C 1
ATOM 673 O O . GLY A 1 81 ? 15.638 1.351 -18.396 1.00 95.31 81 GLY A O 1
ATOM 674 N N . GLU A 1 82 ? 16.545 3.158 -19.393 1.00 97.44 82 GLU A N 1
ATOM 675 C CA . GLU A 1 82 ? 16.049 4.171 -18.456 1.00 97.44 82 GLU A CA 1
ATOM 676 C C . GLU A 1 82 ? 14.528 4.110 -18.260 1.00 97.44 82 GLU A C 1
ATOM 678 O O . GLU A 1 82 ? 14.041 4.183 -17.132 1.00 97.44 82 GLU A O 1
ATOM 683 N N . LYS A 1 83 ? 13.773 3.897 -19.345 1.00 95.56 83 LYS A N 1
ATOM 684 C CA . LYS A 1 83 ? 12.306 3.794 -19.318 1.00 95.56 83 LYS A CA 1
ATOM 685 C C . LYS A 1 83 ? 11.833 2.623 -18.455 1.00 95.56 83 LYS A C 1
ATOM 687 O O . LYS A 1 83 ? 10.970 2.792 -17.592 1.00 95.56 83 LYS A O 1
ATOM 692 N N . GLY A 1 84 ? 12.423 1.440 -18.632 1.00 94.44 84 GLY A N 1
ATOM 693 C CA . GLY A 1 84 ? 12.126 0.284 -17.791 1.00 94.44 84 GLY A CA 1
ATOM 694 C C . GLY A 1 84 ? 12.540 0.497 -16.334 1.00 94.44 84 GLY A C 1
ATOM 695 O O . GLY A 1 84 ? 11.831 0.079 -15.415 1.00 94.44 84 GLY A O 1
ATOM 696 N N . GLU A 1 85 ? 13.662 1.174 -16.090 1.00 95.38 85 GLU A N 1
ATOM 697 C CA . GLU A 1 85 ? 14.093 1.506 -14.732 1.00 95.38 85 GLU A CA 1
ATOM 698 C C . GLU A 1 85 ? 13.156 2.508 -14.043 1.00 95.38 85 GLU A C 1
ATOM 700 O O . GLU A 1 85 ? 12.836 2.331 -12.863 1.00 95.38 85 GLU A O 1
ATOM 705 N N . ALA A 1 86 ? 12.688 3.531 -14.758 1.00 97.50 86 ALA A N 1
ATOM 706 C CA . ALA A 1 86 ? 11.738 4.519 -14.256 1.00 97.50 86 ALA A CA 1
ATOM 707 C C . ALA A 1 86 ? 10.431 3.854 -13.796 1.00 97.50 86 ALA A C 1
ATOM 709 O O . ALA A 1 86 ? 10.033 4.035 -12.646 1.00 97.50 86 ALA A O 1
ATOM 710 N N . LEU A 1 87 ? 9.839 2.981 -14.617 1.00 93.50 87 LEU A N 1
ATOM 711 C CA . LEU A 1 87 ? 8.609 2.265 -14.251 1.00 93.50 87 LEU A CA 1
ATOM 712 C C . LEU A 1 87 ? 8.810 1.297 -13.076 1.00 93.50 87 LEU A C 1
ATOM 714 O O . LEU A 1 87 ? 7.955 1.178 -12.197 1.00 93.50 87 LEU A O 1
ATOM 718 N N . ARG A 1 88 ? 9.960 0.611 -12.997 1.00 94.00 88 ARG A N 1
ATOM 719 C CA . ARG A 1 88 ? 10.288 -0.224 -11.825 1.00 94.00 88 ARG A CA 1
ATOM 720 C C . ARG A 1 88 ? 10.434 0.611 -10.553 1.00 94.00 88 ARG A C 1
ATOM 722 O O . ARG A 1 88 ? 10.012 0.158 -9.487 1.00 94.00 88 ARG A O 1
ATOM 729 N N . ARG A 1 89 ? 11.035 1.802 -10.642 1.00 96.00 89 ARG A N 1
ATOM 730 C CA . ARG A 1 89 ? 11.130 2.754 -9.523 1.00 96.00 89 ARG A CA 1
ATOM 731 C C . ARG A 1 89 ? 9.749 3.231 -9.094 1.00 96.00 89 ARG A C 1
ATOM 733 O O . ARG A 1 89 ? 9.449 3.140 -7.910 1.00 96.00 89 ARG A O 1
ATOM 740 N N . GLU A 1 90 ? 8.904 3.630 -10.036 1.00 94.19 90 GLU A N 1
ATOM 741 C CA . GLU A 1 90 ? 7.527 4.050 -9.769 1.00 94.19 90 GLU A CA 1
ATOM 742 C C . GLU A 1 90 ? 6.738 2.970 -9.022 1.00 94.19 90 GLU A C 1
ATOM 744 O O . GLU A 1 90 ? 6.163 3.232 -7.966 1.00 94.19 90 GLU A O 1
ATOM 749 N N . ILE A 1 91 ? 6.794 1.722 -9.494 1.00 91.75 91 ILE A N 1
ATOM 750 C CA . ILE A 1 91 ? 6.142 0.588 -8.830 1.00 91.75 91 ILE A CA 1
ATOM 751 C C . ILE A 1 91 ? 6.646 0.412 -7.387 1.00 91.75 91 ILE A C 1
ATOM 753 O O . ILE A 1 91 ? 5.844 0.135 -6.492 1.00 91.75 91 ILE A O 1
ATOM 757 N N . ARG A 1 92 ? 7.953 0.569 -7.133 1.00 91.31 92 ARG A N 1
ATOM 758 C CA . ARG A 1 92 ? 8.507 0.505 -5.768 1.00 91.31 92 ARG A CA 1
ATOM 759 C C . ARG A 1 92 ? 7.987 1.645 -4.896 1.00 91.31 92 ARG A C 1
ATOM 761 O O . ARG A 1 92 ? 7.562 1.378 -3.775 1.00 91.31 92 ARG A O 1
ATOM 768 N N . THR A 1 93 ? 7.970 2.871 -5.409 1.00 94.50 93 THR A N 1
ATOM 769 C CA . THR A 1 93 ? 7.441 4.044 -4.698 1.00 94.50 93 THR A CA 1
ATOM 770 C C . THR A 1 93 ? 5.968 3.860 -4.341 1.00 94.50 93 THR A C 1
ATOM 772 O O . THR A 1 93 ? 5.587 4.060 -3.191 1.00 94.50 93 THR A O 1
ATOM 775 N N . LEU A 1 94 ? 5.147 3.379 -5.278 1.00 93.19 94 LEU A N 1
ATOM 776 C CA . LEU A 1 94 ? 3.729 3.099 -5.035 1.00 93.19 94 LEU A CA 1
ATOM 777 C C . LEU A 1 94 ? 3.526 1.992 -3.988 1.00 93.19 94 LEU A C 1
ATOM 779 O O . LEU A 1 94 ? 2.637 2.096 -3.145 1.00 93.19 94 LEU A O 1
ATOM 783 N N . MET A 1 95 ? 4.358 0.944 -3.989 1.00 88.19 95 MET A N 1
ATOM 784 C CA . MET A 1 95 ? 4.307 -0.091 -2.947 1.00 88.19 95 MET A CA 1
ATOM 785 C C . MET A 1 95 ? 4.694 0.444 -1.564 1.00 88.19 95 MET A C 1
ATOM 787 O O . MET A 1 95 ? 4.091 0.037 -0.571 1.00 88.19 95 MET A O 1
ATOM 791 N N . LEU A 1 96 ? 5.680 1.341 -1.481 1.00 89.94 96 LEU A N 1
ATOM 792 C CA . LEU A 1 96 ? 6.036 2.009 -0.226 1.00 89.94 96 LEU A CA 1
ATOM 793 C C . LEU A 1 96 ? 4.880 2.880 0.270 1.00 89.94 96 LEU A C 1
ATOM 795 O O . LEU A 1 96 ? 4.451 2.718 1.410 1.00 89.94 96 LEU A O 1
ATOM 799 N N . GLN A 1 97 ? 4.291 3.685 -0.615 1.00 91.62 97 GLN A N 1
ATOM 800 C CA . GLN A 1 97 ? 3.125 4.508 -0.297 1.00 91.62 97 GLN A CA 1
ATOM 801 C C . GLN A 1 97 ? 1.949 3.662 0.219 1.00 91.62 97 GLN A C 1
ATOM 803 O O . GLN A 1 97 ? 1.320 4.009 1.218 1.00 91.62 97 GLN A O 1
ATOM 808 N N . ALA A 1 98 ? 1.664 2.518 -0.410 1.00 88.88 98 ALA A N 1
ATOM 809 C CA . ALA A 1 98 ? 0.608 1.614 0.045 1.00 88.88 98 ALA A CA 1
ATOM 810 C C . ALA A 1 98 ? 0.863 1.070 1.462 1.00 88.88 98 ALA A C 1
ATOM 812 O O . ALA A 1 98 ? -0.075 0.977 2.260 1.00 88.88 98 ALA A O 1
ATOM 813 N N . ARG A 1 99 ? 2.119 0.737 1.792 1.00 89.06 99 ARG A N 1
ATOM 814 C CA . ARG A 1 99 ? 2.518 0.274 3.132 1.00 89.06 99 ARG A CA 1
ATOM 815 C C . ARG A 1 99 ? 2.394 1.379 4.173 1.00 89.06 99 ARG A C 1
ATOM 817 O O . ARG A 1 99 ? 1.849 1.131 5.245 1.00 89.06 99 ARG A O 1
ATOM 824 N N . GLU A 1 100 ? 2.850 2.586 3.856 1.00 91.44 100 GLU A N 1
ATOM 825 C CA . GLU A 1 100 ? 2.732 3.749 4.741 1.00 91.44 100 GLU A CA 1
ATOM 826 C C . GLU A 1 100 ? 1.270 4.057 5.064 1.00 91.44 100 GLU A C 1
ATOM 828 O O . GLU A 1 100 ? 0.921 4.234 6.232 1.00 91.44 100 GLU A O 1
ATOM 833 N N . ARG A 1 101 ? 0.386 4.017 4.057 1.00 91.88 101 ARG A N 1
ATOM 834 C CA . ARG A 1 101 ? -1.056 4.187 4.271 1.00 91.88 101 ARG A CA 1
ATOM 835 C C . ARG A 1 101 ? -1.648 3.081 5.136 1.00 91.88 101 ARG A C 1
ATOM 837 O O . ARG A 1 101 ? -2.394 3.381 6.061 1.00 91.88 101 ARG A O 1
ATOM 844 N N . ALA A 1 102 ? -1.274 1.822 4.920 1.00 89.00 102 ALA A N 1
ATOM 845 C CA . ALA A 1 102 ? -1.721 0.730 5.787 1.00 89.00 102 ALA A CA 1
ATOM 846 C C . ALA A 1 102 ? -1.316 0.948 7.257 1.00 89.00 102 ALA A C 1
ATOM 848 O O . ALA A 1 102 ? -2.144 0.780 8.151 1.00 89.00 102 ALA A O 1
ATOM 849 N N . LEU A 1 103 ? -0.080 1.389 7.514 1.00 90.44 103 LEU A N 1
ATOM 850 C CA . LEU A 1 103 ? 0.383 1.711 8.869 1.00 90.44 103 LEU A CA 1
ATOM 851 C C . LEU A 1 103 ? -0.364 2.902 9.476 1.00 90.44 103 LEU A C 1
ATOM 853 O O . LEU A 1 103 ? -0.693 2.875 10.663 1.00 90.44 103 LEU A O 1
ATOM 857 N N . PHE A 1 104 ? -0.648 3.926 8.673 1.00 93.25 104 PHE A N 1
ATOM 858 C CA . PHE A 1 104 ? -1.410 5.097 9.093 1.00 93.25 104 PHE A CA 1
ATOM 859 C C . PHE A 1 104 ? -2.829 4.725 9.544 1.00 93.25 104 PHE A C 1
ATOM 861 O O . PHE A 1 104 ? -3.200 5.026 10.678 1.00 93.25 104 PHE A O 1
ATOM 868 N N . TYR A 1 105 ? -3.592 4.002 8.718 1.00 91.00 105 TYR A N 1
ATOM 869 C CA . TYR A 1 105 ? -4.949 3.581 9.085 1.00 91.00 105 TYR A CA 1
ATOM 870 C C . TYR A 1 105 ? -4.961 2.562 10.226 1.00 91.00 105 TYR A C 1
ATOM 872 O O . TYR A 1 105 ? -5.818 2.647 11.101 1.00 91.00 105 TYR A O 1
ATOM 880 N N . ARG A 1 106 ? -3.979 1.650 10.286 1.00 90.00 106 ARG A N 1
ATOM 881 C CA . ARG A 1 106 ? -3.817 0.754 11.439 1.00 90.00 106 ARG A CA 1
ATOM 882 C C . ARG A 1 106 ? -3.655 1.555 12.728 1.00 90.00 106 ARG A C 1
ATOM 884 O O . ARG A 1 106 ? -4.312 1.246 13.713 1.00 90.00 106 ARG A O 1
ATOM 891 N N . ARG A 1 107 ? -2.811 2.592 12.726 1.00 91.25 107 ARG A N 1
ATOM 892 C CA . ARG A 1 107 ? -2.598 3.449 13.901 1.00 91.25 107 ARG A CA 1
ATOM 893 C C . ARG A 1 107 ? -3.876 4.180 14.309 1.00 91.25 107 ARG A C 1
ATOM 895 O O . ARG A 1 107 ? -4.180 4.197 15.494 1.00 91.25 107 ARG A O 1
ATOM 902 N N . GLN A 1 108 ? -4.627 4.725 13.353 1.00 92.88 108 GLN A N 1
ATOM 903 C CA . GLN A 1 108 ? -5.921 5.354 13.642 1.00 92.88 108 GLN A CA 1
ATOM 904 C C . GLN A 1 108 ? -6.927 4.360 14.228 1.00 92.88 108 GLN A C 1
ATOM 906 O O . GLN A 1 108 ? -7.586 4.658 15.214 1.00 92.88 108 GLN A O 1
ATOM 911 N N . ALA A 1 109 ? -7.000 3.150 13.675 1.00 90.81 109 ALA A N 1
ATOM 912 C CA . ALA A 1 109 ? -7.881 2.113 14.191 1.00 90.81 109 ALA A CA 1
ATOM 913 C C . ALA A 1 109 ? -7.527 1.711 15.633 1.00 90.81 109 ALA A C 1
ATOM 915 O O . ALA A 1 109 ? -8.432 1.536 16.439 1.00 90.81 109 ALA A O 1
ATOM 916 N N . LEU A 1 110 ? -6.237 1.630 15.985 1.00 89.88 110 LEU A N 1
ATOM 917 C CA . LEU A 1 110 ? -5.812 1.351 17.365 1.00 89.88 110 LEU A CA 1
ATOM 918 C C . LEU A 1 110 ? -6.232 2.463 18.342 1.00 89.88 110 LEU A C 1
ATOM 920 O O . LEU A 1 110 ? -6.514 2.169 19.496 1.00 89.88 110 LEU A O 1
ATOM 924 N N . GLN A 1 111 ? -6.311 3.721 17.892 1.00 91.94 111 GLN A N 1
ATOM 925 C CA . GLN A 1 111 ? -6.757 4.847 18.728 1.00 91.94 111 GLN A CA 1
ATOM 926 C C . GLN A 1 111 ? -8.256 4.806 19.054 1.00 91.94 111 GLN A C 1
ATOM 928 O O . GLN A 1 111 ? -8.689 5.483 19.982 1.00 91.94 111 GLN A O 1
ATOM 933 N N . LEU A 1 112 ? -9.050 4.030 18.310 1.00 90.38 112 LEU A N 1
ATOM 934 C CA . LEU A 1 112 ? -10.482 3.858 18.575 1.00 90.38 112 LEU A CA 1
ATOM 935 C C . LEU A 1 112 ? -10.770 2.818 19.661 1.00 90.38 112 LEU A C 1
ATOM 937 O O . LEU A 1 112 ? -11.917 2.689 20.091 1.00 90.38 112 LEU A O 1
ATOM 941 N N . LEU A 1 113 ? -9.766 2.043 20.062 1.00 89.44 113 LEU A N 1
ATOM 942 C CA . LEU A 1 113 ? -9.923 0.902 20.951 1.00 89.44 113 LEU A CA 1
ATOM 943 C C . LEU A 1 113 ? -9.546 1.261 22.382 1.00 89.44 113 LEU A C 1
ATOM 945 O O . LEU A 1 113 ? -8.682 2.105 22.623 1.00 89.44 113 LEU A O 1
ATOM 949 N N . THR A 1 114 ? -10.189 0.597 23.337 1.00 90.56 114 THR A N 1
ATOM 950 C CA . THR A 1 114 ? -9.814 0.723 24.745 1.00 90.56 114 THR A CA 1
ATOM 951 C C . THR A 1 114 ? -8.521 -0.052 25.027 1.00 90.56 114 THR A C 1
ATOM 953 O O . THR A 1 114 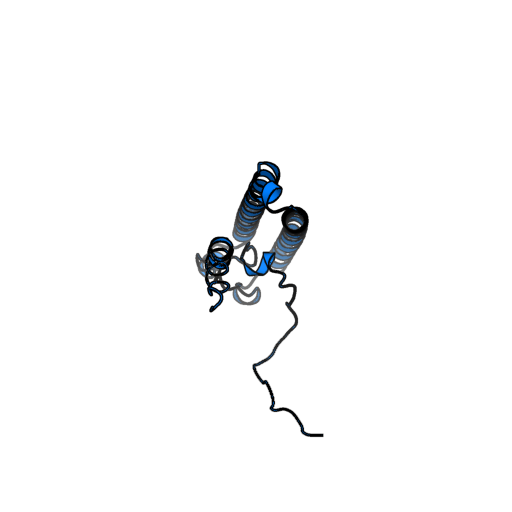? -8.173 -0.968 24.273 1.00 90.56 114 THR A O 1
ATOM 956 N N . PRO A 1 115 ? -7.800 0.265 26.117 1.00 87.88 115 PRO A N 1
ATOM 957 C CA . PRO A 1 115 ?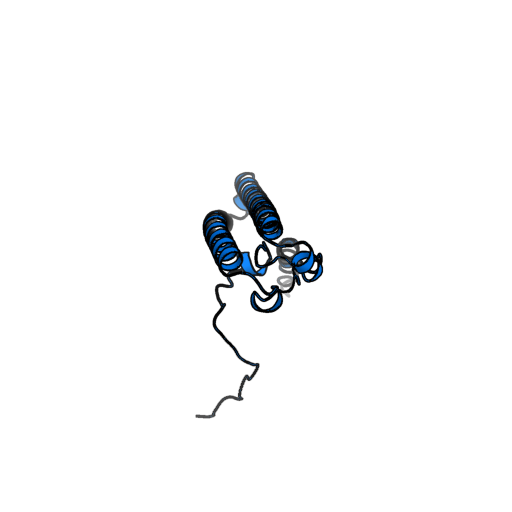 -6.629 -0.506 26.525 1.00 87.88 115 PRO A CA 1
ATOM 958 C C . PRO A 1 115 ? -6.919 -2.007 26.665 1.00 87.88 115 PRO A C 1
ATOM 960 O O . PRO A 1 115 ? -6.131 -2.818 26.185 1.00 87.88 115 PRO A O 1
ATOM 963 N N . GLU A 1 116 ? -8.082 -2.388 27.209 1.00 88.25 116 GLU A N 1
ATOM 964 C CA . GLU A 1 116 ? -8.461 -3.801 27.364 1.00 88.25 116 GLU A CA 1
ATOM 965 C C . GLU A 1 116 ? -8.676 -4.493 26.007 1.00 88.25 116 GLU A C 1
ATOM 967 O O . GLU A 1 116 ? -8.375 -5.674 25.836 1.00 88.25 116 GLU A O 1
ATOM 972 N N . GLN A 1 117 ? -9.181 -3.763 25.009 1.00 88.31 117 GLN A N 1
ATOM 973 C CA . GLN A 1 117 ? -9.337 -4.271 23.643 1.00 88.31 117 GLN A CA 1
ATOM 974 C C . GLN A 1 117 ? -7.988 -4.387 22.925 1.00 88.31 117 GLN A C 1
ATOM 976 O O . GLN A 1 117 ? -7.790 -5.313 22.140 1.00 88.31 117 GLN A O 1
ATOM 981 N N . LEU A 1 118 ? -7.047 -3.480 23.196 1.00 86.38 118 LEU A N 1
ATOM 982 C CA . LEU A 1 118 ? -5.700 -3.522 22.626 1.00 86.38 118 LEU A CA 1
ATOM 983 C C . LEU A 1 118 ? -4.903 -4.734 23.114 1.00 86.38 118 LEU A C 1
ATOM 985 O O . LEU A 1 118 ? -4.178 -5.320 22.318 1.00 86.38 118 LEU A O 1
ATOM 989 N N . GLU A 1 119 ? -5.075 -5.161 24.366 1.00 85.94 119 GLU A N 1
ATOM 990 C CA . GLU A 1 119 ? -4.435 -6.381 24.887 1.00 85.94 119 GLU A CA 1
ATOM 991 C C . GLU A 1 119 ? -4.899 -7.650 24.161 1.00 85.94 119 GLU A C 1
ATOM 993 O O . GLU A 1 119 ? -4.116 -8.580 23.958 1.00 85.94 119 GLU A O 1
ATOM 998 N N . LYS A 1 120 ? -6.157 -7.677 23.703 1.00 84.12 120 LYS A N 1
ATOM 999 C CA . LYS A 1 120 ? -6.691 -8.772 22.879 1.00 84.12 120 LYS A CA 1
ATOM 1000 C C . LYS A 1 120 ? -6.108 -8.773 21.460 1.00 84.12 120 LYS A C 1
ATOM 1002 O O . LYS A 1 120 ? -6.176 -9.783 20.759 1.00 84.12 120 LYS A O 1
ATOM 1007 N N . ILE A 1 121 ? -5.534 -7.655 21.014 1.00 81.69 121 ILE A N 1
ATOM 1008 C CA . ILE A 1 121 ? -4.935 -7.516 19.689 1.00 81.69 121 ILE A CA 1
ATOM 1009 C C . ILE A 1 121 ? -3.457 -7.871 19.778 1.00 81.69 121 ILE A C 1
ATOM 1011 O O . ILE A 1 121 ? -2.629 -7.109 20.269 1.00 81.69 121 ILE A O 1
ATOM 1015 N N . GLY A 1 122 ? -3.101 -9.028 19.220 1.00 71.38 122 GLY A N 1
ATOM 1016 C CA . GLY A 1 122 ? -1.701 -9.418 19.103 1.00 71.38 122 GLY A CA 1
ATOM 1017 C C . GLY A 1 122 ? -0.872 -8.385 18.314 1.00 71.38 122 GLY A C 1
ATOM 1018 O O . GLY A 1 122 ? -1.389 -7.753 17.383 1.00 71.38 122 GLY A O 1
ATOM 1019 N N . PRO A 1 123 ? 0.436 -8.251 18.606 1.00 68.88 123 PRO A N 1
ATOM 1020 C CA . PRO A 1 123 ? 1.319 -7.271 17.959 1.00 68.88 123 PRO A CA 1
ATOM 1021 C C . PRO A 1 123 ? 1.392 -7.432 16.430 1.00 68.88 123 PRO A C 1
ATOM 1023 O O . PRO A 1 123 ? 1.662 -6.467 15.707 1.00 68.88 123 PRO A O 1
ATOM 1026 N N . GLU A 1 124 ? 1.090 -8.627 15.918 1.00 70.06 124 GLU A N 1
ATOM 1027 C CA . GLU A 1 124 ? 1.076 -8.939 14.486 1.00 70.06 124 GLU A CA 1
ATOM 1028 C C . GLU A 1 124 ? -0.262 -8.662 13.782 1.00 70.06 124 GLU A C 1
ATOM 1030 O O . GLU A 1 124 ? -0.329 -8.717 12.552 1.00 70.06 124 GLU A O 1
ATOM 1035 N N . SER A 1 125 ? -1.333 -8.333 14.513 1.00 78.00 125 SER A N 1
ATOM 1036 C CA . SER A 1 125 ? -2.643 -8.096 13.902 1.00 78.00 125 SER A CA 1
ATOM 1037 C C . SER A 1 125 ? -2.619 -6.865 13.006 1.00 78.00 125 SER A C 1
ATOM 1039 O O . SER A 1 125 ? -2.374 -5.740 13.453 1.00 78.00 125 SER A O 1
ATOM 1041 N N . SER A 1 126 ? -2.942 -7.062 11.731 1.00 73.88 126 SER A N 1
ATOM 1042 C CA . SER A 1 126 ? -3.100 -5.958 10.792 1.00 73.88 126 SER A CA 1
ATOM 1043 C C . SER A 1 126 ? -4.483 -5.309 10.876 1.00 73.88 126 SER A C 1
ATOM 1045 O O . SER A 1 126 ? -4.686 -4.279 10.244 1.00 73.88 126 SER A O 1
ATOM 1047 N N . MET A 1 127 ? -5.446 -5.901 11.598 1.00 75.94 127 MET A N 1
ATOM 1048 C CA . MET A 1 127 ? -6.848 -5.446 11.684 1.00 75.94 127 MET A CA 1
ATOM 1049 C C . MET A 1 127 ? -7.505 -5.169 10.314 1.00 75.94 127 MET A C 1
ATOM 1051 O O . MET A 1 127 ? -8.325 -4.264 10.162 1.00 75.94 127 MET A O 1
ATOM 1055 N N . GLY A 1 128 ? -7.097 -5.915 9.282 1.00 78.19 128 GLY A N 1
ATOM 1056 C CA . GLY A 1 128 ? -7.533 -5.687 7.900 1.00 78.19 128 GLY A CA 1
ATOM 1057 C C . GLY A 1 128 ? -6.763 -4.597 7.135 1.00 78.19 128 GLY A C 1
ATOM 1058 O O . GLY A 1 128 ? -6.887 -4.528 5.916 1.00 78.19 128 GLY A O 1
ATOM 1059 N N . PHE A 1 129 ? -5.885 -3.830 7.785 1.00 82.25 129 PHE A N 1
ATOM 1060 C CA . PHE A 1 129 ? -5.009 -2.821 7.175 1.00 82.25 129 PHE A CA 1
ATOM 1061 C C . PHE A 1 129 ? -3.657 -3.425 6.778 1.00 82.25 129 PHE A C 1
ATOM 1063 O O . PHE A 1 129 ? -2.637 -3.217 7.435 1.00 82.25 129 PHE A O 1
ATOM 1070 N N . HIS A 1 130 ? -3.641 -4.225 5.711 1.00 78.00 130 HIS A N 1
ATOM 1071 C CA . HIS A 1 130 ? -2.416 -4.856 5.215 1.00 78.00 130 HIS A CA 1
ATOM 1072 C C . HIS A 1 130 ? -2.179 -4.594 3.730 1.00 78.00 130 HIS A C 1
ATOM 1074 O O . HIS A 1 130 ? -3.097 -4.438 2.934 1.00 78.00 130 HIS A O 1
ATOM 1080 N N . CYS A 1 131 ? -0.897 -4.586 3.370 1.00 65.25 131 CYS A N 1
ATOM 1081 C CA . CYS A 1 131 ? -0.389 -4.370 2.021 1.00 65.25 131 CYS A CA 1
ATOM 1082 C C . CYS A 1 131 ? 0.434 -5.608 1.608 1.00 65.25 131 CYS A C 1
ATOM 1084 O O . CYS A 1 131 ? 1.652 -5.546 1.432 1.00 65.25 131 CYS A O 1
ATOM 1086 N N . GLY A 1 132 ? -0.222 -6.774 1.572 1.00 62.59 132 GLY A N 1
ATOM 1087 C CA . GLY A 1 132 ? 0.412 -8.078 1.331 1.00 62.59 132 GLY A CA 1
ATOM 1088 C C . GLY A 1 132 ? 0.437 -8.504 -0.142 1.00 62.59 132 GLY A C 1
ATOM 1089 O O . GLY A 1 132 ? -0.325 -8.003 -0.966 1.00 62.59 132 GLY A O 1
ATOM 1090 N N . GLY A 1 133 ? 1.281 -9.488 -0.477 1.00 49.47 133 GLY A N 1
ATOM 1091 C CA . GLY A 1 133 ? 1.473 -9.978 -1.851 1.00 49.47 133 GLY A CA 1
ATOM 1092 C C . GLY A 1 133 ? 0.192 -10.450 -2.555 1.00 49.47 133 GLY A C 1
ATOM 1093 O O . GLY A 1 133 ? 0.095 -10.330 -3.771 1.00 49.47 133 GLY A O 1
ATOM 1094 N N . LEU A 1 134 ? -0.824 -10.904 -1.813 1.00 46.50 134 LEU A N 1
ATOM 1095 C CA . LEU A 1 134 ? -2.130 -11.289 -2.368 1.00 46.50 134 LEU A CA 1
ATOM 1096 C C . LEU A 1 134 ? -2.993 -10.080 -2.782 1.00 46.50 134 LEU A C 1
ATOM 1098 O O . LEU A 1 134 ? -3.710 -10.162 -3.780 1.00 46.50 134 LEU A O 1
ATOM 1102 N N . TYR A 1 135 ? -2.855 -8.935 -2.101 1.00 50.94 135 TYR A N 1
ATOM 1103 C CA . TYR A 1 135 ? -3.606 -7.704 -2.395 1.00 50.94 135 TYR A CA 1
ATOM 1104 C C . TYR A 1 135 ? -3.265 -7.121 -3.777 1.00 50.94 135 TYR A C 1
ATOM 1106 O O . TYR A 1 135 ? -4.138 -6.611 -4.479 1.00 50.94 135 TYR A O 1
ATOM 1114 N N . PHE A 1 136 ? -2.008 -7.258 -4.216 1.00 47.91 136 PHE A N 1
ATOM 1115 C CA . PHE A 1 136 ? -1.524 -6.728 -5.502 1.00 47.91 136 PHE A CA 1
ATOM 1116 C C . PHE A 1 136 ? -1.327 -7.794 -6.584 1.00 47.91 136 PHE A C 1
ATOM 1118 O O . PHE A 1 136 ? -0.881 -7.462 -7.687 1.00 47.91 136 PHE A O 1
ATOM 1125 N N . ARG A 1 137 ? -1.633 -9.065 -6.291 1.00 46.31 137 ARG A N 1
ATOM 1126 C CA . ARG A 1 137 ? -1.518 -10.181 -7.248 1.00 46.31 137 ARG A CA 1
ATOM 1127 C C . ARG A 1 137 ? -2.843 -10.552 -7.920 1.00 46.31 137 ARG A C 1
ATOM 1129 O O . ARG A 1 137 ? -2.841 -11.411 -8.788 1.00 46.31 137 ARG A O 1
ATOM 1136 N N . GLY A 1 138 ? -3.943 -9.868 -7.599 1.00 38.34 138 GLY A N 1
ATOM 1137 C CA . GLY A 1 138 ? -5.224 -10.097 -8.277 1.00 38.34 138 GLY A CA 1
ATOM 1138 C C . GLY A 1 138 ? -6.291 -10.817 -7.454 1.00 38.34 138 GLY A C 1
ATOM 1139 O O . GLY A 1 138 ? -7.304 -11.180 -8.026 1.00 38.34 138 GLY A O 1
ATOM 1140 N N . GLY A 1 139 ? -6.124 -10.993 -6.141 1.00 35.53 139 GLY A N 1
ATOM 1141 C CA . GLY A 1 139 ? -7.129 -11.666 -5.313 1.00 35.53 139 GLY A CA 1
ATOM 1142 C C . GLY A 1 139 ? -8.305 -10.756 -4.958 1.00 35.53 139 GLY A C 1
ATOM 1143 O O . GLY A 1 139 ? -8.308 -10.159 -3.888 1.00 35.53 139 GLY A O 1
ATOM 1144 N N . TRP A 1 140 ? -9.285 -10.643 -5.853 1.00 32.41 140 TRP A N 1
ATOM 1145 C CA . TRP A 1 140 ? -10.658 -10.235 -5.518 1.00 32.41 140 TRP A CA 1
ATOM 1146 C C . TRP A 1 140 ? -11.546 -11.453 -5.212 1.00 32.41 140 TRP A C 1
ATOM 1148 O O . TRP A 1 140 ? -12.761 -11.356 -5.280 1.00 32.41 140 TRP A O 1
ATOM 1158 N N . ASP A 1 141 ? -10.969 -12.580 -4.789 1.00 36.50 141 ASP A N 1
ATOM 1159 C CA . ASP A 1 141 ? -11.743 -13.752 -4.372 1.00 36.50 141 ASP A CA 1
ATOM 1160 C C . ASP A 1 141 ? -11.849 -13.802 -2.846 1.00 36.50 141 ASP A C 1
ATOM 1162 O O . ASP A 1 141 ? -11.360 -14.702 -2.169 1.00 36.50 141 ASP A O 1
ATOM 1166 N N . ARG A 1 142 ? -12.535 -12.795 -2.297 1.00 39.75 142 ARG A N 1
ATOM 1167 C CA . ARG A 1 142 ? -13.397 -12.990 -1.125 1.00 39.75 142 ARG A CA 1
ATOM 1168 C C . ARG A 1 142 ? -14.780 -13.390 -1.647 1.00 39.75 142 ARG A C 1
ATOM 1170 O O . ARG A 1 142 ? -15.753 -12.659 -1.504 1.00 39.75 142 ARG A O 1
ATOM 1177 N N . SER A 1 143 ? -14.860 -14.550 -2.287 1.00 36.41 143 SER A N 1
ATOM 1178 C CA . SER A 1 143 ? -16.107 -15.305 -2.379 1.00 36.41 143 SER A CA 1
ATOM 1179 C C . SER A 1 143 ? -15.888 -16.636 -1.669 1.00 36.41 143 SER A C 1
ATOM 1181 O O . SER A 1 143 ? -14.766 -17.124 -1.557 1.00 36.41 143 SER A O 1
ATOM 1183 N N . GLY A 1 144 ? -16.946 -17.104 -1.023 1.00 30.53 144 GLY A N 1
ATOM 1184 C CA . GLY A 1 144 ? -16.888 -18.062 0.065 1.00 30.53 144 GLY A CA 1
ATOM 1185 C C . GLY A 1 144 ? -16.155 -19.368 -0.241 1.00 30.53 144 GLY A C 1
ATOM 1186 O O . GLY A 1 144 ? -16.126 -19.855 -1.359 1.00 30.53 144 GLY A O 1
ATOM 1187 N N . SER A 1 145 ? -15.691 -19.983 0.843 1.00 37.00 145 SER A N 1
ATOM 1188 C CA . SER A 1 145 ? -16.053 -21.371 1.126 1.00 37.00 145 SER A CA 1
ATOM 1189 C C . SER A 1 145 ? -15.657 -22.428 0.087 1.00 37.00 145 SER A C 1
ATOM 1191 O O . SER A 1 145 ? -16.362 -22.668 -0.885 1.00 37.00 145 SER A O 1
ATOM 1193 N N . GLY A 1 146 ? -14.678 -23.255 0.450 1.00 32.84 146 GLY A N 1
ATOM 1194 C CA . GLY A 1 146 ? -14.800 -24.685 0.164 1.00 32.84 146 GLY A CA 1
ATOM 1195 C C . GLY A 1 146 ? -13.619 -25.315 -0.553 1.00 32.84 146 GLY A C 1
ATOM 1196 O O . GLY A 1 146 ? -13.463 -25.202 -1.756 1.00 32.84 146 GLY A O 1
ATOM 1197 N N . LYS A 1 147 ? -12.864 -26.085 0.232 1.00 39.97 147 LYS A N 1
ATOM 1198 C CA . LYS A 1 147 ? -12.507 -27.479 -0.059 1.00 39.97 147 LYS A CA 1
ATOM 1199 C C . LYS A 1 147 ? -12.046 -27.785 -1.489 1.00 39.97 147 LYS A C 1
ATOM 1201 O O . LYS A 1 147 ? -12.830 -27.955 -2.415 1.00 39.97 147 LYS A O 1
ATOM 1206 N N . THR A 1 148 ? -10.761 -28.100 -1.576 1.00 46.16 148 THR A N 1
ATOM 1207 C CA . THR A 1 148 ? -10.307 -29.382 -2.130 1.00 46.16 148 THR A CA 1
ATOM 1208 C C . THR A 1 148 ? -11.436 -30.389 -2.415 1.00 46.16 148 THR A C 1
ATOM 1210 O O . THR A 1 148 ? -11.952 -31.039 -1.508 1.00 46.16 148 THR A O 1
ATOM 1213 N N . ARG A 1 149 ? -11.781 -30.566 -3.692 1.00 36.25 149 ARG A N 1
ATOM 1214 C CA . ARG A 1 149 ? -12.137 -31.866 -4.283 1.00 36.25 149 ARG A CA 1
ATOM 1215 C C . ARG A 1 149 ? -12.117 -31.743 -5.806 1.00 36.25 149 ARG A C 1
ATOM 1217 O O . ARG A 1 149 ? -13.121 -31.458 -6.444 1.00 36.25 149 ARG A O 1
ATOM 1224 N N . MET A 1 150 ? -10.945 -32.000 -6.381 1.00 39.97 150 MET A N 1
ATOM 1225 C CA . MET A 1 150 ? -10.870 -32.580 -7.720 1.00 39.97 150 MET A CA 1
ATOM 1226 C C . MET A 1 150 ? -11.563 -33.947 -7.636 1.00 39.97 150 MET A C 1
ATOM 1228 O O . MET A 1 150 ? -10.989 -34.900 -7.113 1.00 39.97 150 MET A O 1
ATOM 1232 N N . GLY A 1 151 ? -12.833 -34.019 -8.035 1.00 42.28 151 GLY A N 1
ATOM 1233 C CA . GLY A 1 151 ? -13.486 -35.293 -8.330 1.00 42.28 151 GLY A CA 1
ATOM 1234 C C . GLY A 1 151 ? -12.906 -35.873 -9.626 1.00 42.28 151 GLY A C 1
ATOM 1235 O O . GLY A 1 151 ? -12.479 -35.098 -10.485 1.00 42.28 151 GLY A O 1
ATOM 1236 N N . PRO A 1 152 ? -12.838 -37.205 -9.778 1.00 51.59 152 PRO A N 1
ATOM 1237 C CA . PRO A 1 152 ? -12.303 -37.810 -10.991 1.00 51.59 152 PRO A CA 1
ATOM 1238 C C . PRO A 1 152 ? -13.249 -37.555 -12.180 1.00 51.59 152 PRO A C 1
ATOM 1240 O O . PRO A 1 152 ? -14.449 -37.350 -11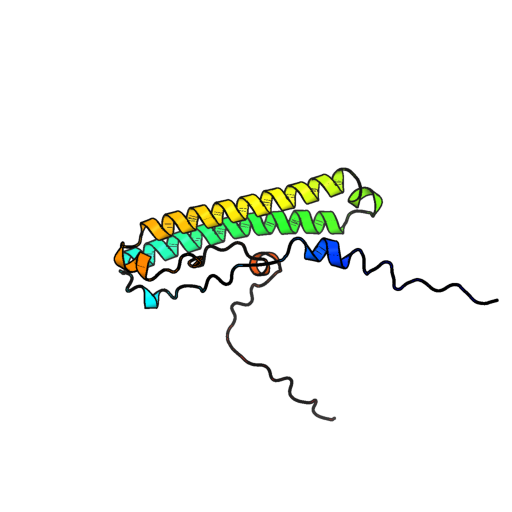.975 1.00 51.59 152 PRO A O 1
ATOM 1243 N N . PRO A 1 153 ? -12.732 -37.559 -13.421 1.00 49.66 153 PRO A N 1
ATOM 1244 C CA . PRO A 1 153 ? -13.534 -37.272 -14.603 1.00 49.66 153 PRO A CA 1
ATOM 1245 C C . PRO A 1 153 ? -14.576 -38.371 -14.841 1.00 49.66 153 PRO A C 1
ATOM 1247 O O . PRO A 1 153 ? -14.283 -39.562 -14.727 1.00 49.66 153 PRO A O 1
ATOM 1250 N N . SER A 1 154 ? -15.793 -37.962 -15.202 1.00 45.62 154 SER A N 1
ATOM 1251 C CA . SER A 1 154 ? -16.816 -38.867 -15.724 1.00 45.62 154 SER A CA 1
ATOM 1252 C C . SER A 1 154 ? -16.475 -39.280 -17.159 1.00 45.62 154 SER A C 1
ATOM 1254 O O . SER A 1 154 ? -16.146 -38.400 -17.959 1.00 45.62 154 SER A O 1
ATOM 1256 N N . PRO A 1 155 ? -16.622 -40.562 -17.521 1.00 58.44 155 PRO A N 1
ATOM 1257 C CA . PRO A 1 155 ? -16.465 -41.004 -18.895 1.00 58.44 155 PRO A CA 1
ATOM 1258 C C . PRO A 1 155 ? -17.720 -40.665 -19.709 1.00 58.44 155 PRO A C 1
ATOM 1260 O O . PRO A 1 155 ? -18.846 -40.876 -19.247 1.00 58.44 155 PRO A O 1
ATOM 1263 N N . ARG A 1 156 ? -17.520 -40.174 -20.929 1.00 48.53 156 ARG A N 1
ATOM 1264 C CA . ARG A 1 156 ? -18.428 -40.384 -22.058 1.00 48.53 156 ARG A CA 1
ATOM 1265 C C . ARG A 1 156 ? -17.598 -40.699 -23.285 1.00 48.53 156 ARG A C 1
ATOM 1267 O O . ARG A 1 156 ? -16.559 -40.023 -23.449 1.00 48.53 156 ARG A O 1
#

Solvent-accessible surface area (backbone atoms only — not comparable to full-atom values): 9683 Å² total; per-residue (Å²): 140,83,84,87,87,78,87,77,69,71,62,68,66,59,58,55,71,64,50,76,83,58,71,87,83,77,85,33,56,66,67,56,73,84,77,54,78,61,49,76,67,46,48,52,54,48,50,51,52,49,53,51,50,49,56,56,48,49,55,47,49,50,53,44,49,52,41,51,51,54,56,71,72,44,51,78,64,45,43,74,34,69,68,29,49,50,41,55,49,50,43,52,52,46,53,50,51,46,43,52,49,22,54,50,53,37,54,55,52,58,70,66,50,53,73,76,42,47,71,73,50,56,95,61,47,33,70,77,37,68,7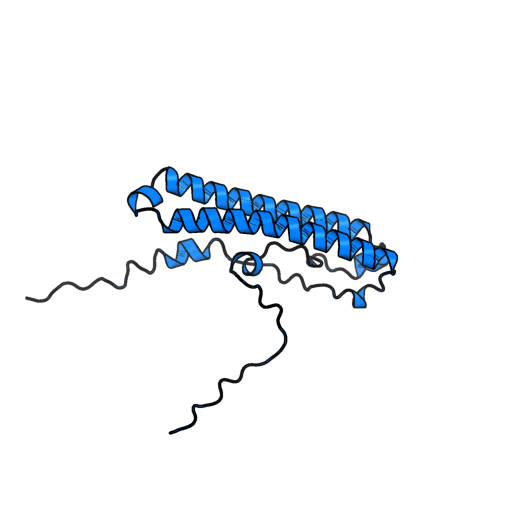6,46,64,57,73,80,68,71,66,82,74,88,62,80,86,79,76,95,70,91,71,81,84,80,89,130